Protein AF-A0A3D4MI72-F1 (afdb_monomer_lite)

Foldseek 3Di:
DDPVVVQQCVQQVVLVLCLVVLLVLLLQCQCVPVVDDRPDGDPVSVVLNVVSNVLSVVPPSSGNDDDPVPDPDDSDDPVSVVVSVVSCVRSLVVVCVVPVVSSVVVVVSNVVVVVVVVVVVVVVVD

Sequence (126 aa):
MTKEERKQKRELKHWNQEVKLIPKMIEIYCHGHHHTKKKELCPECQELKEYSLYRLSKCPFKVNKGFCSFCKIHCYKPDMREKIKDVMRYSGPRMTFTHPIFSISHVVQMIKYKKSLKRKETEKND

Structure (mmCIF, N/CA/C/O backbone):
data_AF-A0A3D4MI72-F1
#
_entry.id   AF-A0A3D4MI72-F1
#
loop_
_atom_site.group_PDB
_atom_site.id
_atom_site.type_symbol
_atom_site.label_atom_id
_atom_site.label_alt_id
_atom_site.label_comp_id
_atom_site.label_asym_id
_atom_site.label_entity_id
_atom_site.label_seq_id
_atom_site.pdbx_PDB_ins_code
_atom_site.Cartn_x
_atom_site.Cartn_y
_atom_site.Cartn_z
_atom_site.occupancy
_atom_site.B_iso_or_equiv
_atom_site.auth_seq_id
_atom_site.auth_comp_id
_atom_site.auth_asym_id
_atom_site.auth_atom_id
_atom_site.pdbx_PDB_model_num
ATOM 1 N N . MET A 1 1 ? -5.133 27.072 9.602 1.00 65.25 1 MET A N 1
ATOM 2 C CA . MET A 1 1 ? -5.599 25.670 9.624 1.00 65.25 1 MET A CA 1
ATOM 3 C C . MET A 1 1 ? -6.589 25.490 10.769 1.00 65.25 1 MET A C 1
ATOM 5 O O . MET A 1 1 ? -6.165 25.570 11.925 1.00 65.25 1 MET A O 1
ATOM 9 N N . THR A 1 2 ? -7.872 25.328 10.453 1.00 86.62 2 THR A N 1
ATOM 10 C CA . THR A 1 2 ? -9.004 25.242 11.392 1.00 86.62 2 THR A CA 1
ATOM 11 C C . THR A 1 2 ? -8.962 23.952 12.224 1.00 86.62 2 THR A C 1
ATOM 13 O O . THR A 1 2 ? -8.171 23.035 11.958 1.00 86.62 2 THR A O 1
ATOM 16 N N . LYS A 1 3 ? -9.770 23.871 13.290 1.00 81.38 3 LYS A N 1
ATOM 17 C CA . LYS A 1 3 ? -9.851 22.664 14.136 1.00 81.38 3 LYS A CA 1
ATOM 18 C C . LYS A 1 3 ? -10.396 21.474 13.335 1.00 81.38 3 LYS A C 1
ATOM 20 O O . LYS A 1 3 ? -9.920 20.349 13.496 1.00 81.38 3 LYS A O 1
ATOM 25 N N . GLU A 1 4 ? -11.312 21.747 12.420 1.00 80.31 4 GLU A N 1
ATOM 26 C CA . GLU A 1 4 ? -11.986 20.813 11.525 1.00 80.31 4 GLU A CA 1
ATOM 27 C C . GLU A 1 4 ? -11.001 20.238 10.496 1.00 80.31 4 GLU A C 1
ATOM 29 O O . GLU A 1 4 ? -10.901 19.020 10.348 1.00 80.31 4 GLU A O 1
ATOM 34 N N . GLU A 1 5 ? -10.165 21.083 9.885 1.00 80.19 5 GLU A N 1
ATOM 35 C CA . GLU A 1 5 ? -9.093 20.652 8.974 1.00 80.19 5 GLU A CA 1
ATOM 36 C C . GLU A 1 5 ? -8.050 19.775 9.686 1.00 80.19 5 GLU A C 1
ATOM 38 O O . GLU A 1 5 ? -7.582 18.766 9.150 1.00 80.19 5 GLU A O 1
ATOM 43 N N . ARG A 1 6 ? -7.687 20.124 10.931 1.00 79.06 6 ARG A N 1
ATOM 44 C CA . ARG A 1 6 ? -6.776 19.315 11.763 1.00 79.06 6 ARG A CA 1
ATOM 45 C C . ARG A 1 6 ? -7.364 17.935 12.062 1.00 79.06 6 ARG A C 1
ATOM 47 O O . ARG A 1 6 ? -6.614 16.956 12.057 1.00 79.06 6 ARG A O 1
ATOM 54 N N . LYS A 1 7 ? -8.672 17.851 12.318 1.00 79.94 7 LYS A N 1
ATOM 55 C CA . LYS A 1 7 ? -9.393 16.596 12.570 1.00 79.94 7 LYS A CA 1
ATOM 56 C C . LYS A 1 7 ? -9.433 15.724 11.314 1.00 79.94 7 LYS A C 1
ATOM 58 O O . LYS A 1 7 ? -8.932 14.603 11.352 1.00 79.94 7 LYS A O 1
ATOM 63 N N . GLN A 1 8 ? -9.874 16.273 10.184 1.00 77.69 8 GLN A N 1
ATOM 64 C CA . GLN A 1 8 ? -9.909 15.553 8.906 1.00 77.69 8 GLN A CA 1
ATOM 65 C C . GLN A 1 8 ? -8.521 15.046 8.487 1.00 77.69 8 GLN A C 1
ATOM 67 O O . GLN A 1 8 ? -8.362 13.889 8.096 1.00 77.69 8 GLN A O 1
ATOM 72 N N . LYS A 1 9 ? -7.469 15.863 8.644 1.00 79.50 9 LYS A N 1
ATOM 73 C CA . LYS A 1 9 ? -6.086 15.452 8.342 1.00 79.50 9 LYS A CA 1
ATOM 74 C C . LYS A 1 9 ? -5.623 14.261 9.187 1.00 79.50 9 LYS A C 1
ATOM 76 O O . LYS A 1 9 ? -4.867 13.424 8.691 1.00 79.50 9 LYS A O 1
ATOM 81 N N . ARG A 1 10 ? -6.047 14.179 10.454 1.00 79.44 10 ARG A N 1
ATOM 82 C CA . ARG A 1 10 ? -5.745 13.041 11.340 1.00 79.44 10 ARG A CA 1
ATOM 83 C C . ARG A 1 10 ? -6.486 11.785 10.891 1.00 79.44 10 ARG A C 1
ATOM 85 O O . ARG A 1 10 ? -5.862 10.734 10.792 1.00 79.44 10 ARG A O 1
ATOM 92 N N . GLU A 1 11 ? -7.767 11.905 10.563 1.00 83.06 11 GLU A N 1
ATOM 93 C CA . GLU A 1 11 ? -8.613 10.774 10.165 1.00 83.06 11 GLU A CA 1
ATOM 94 C C . GLU A 1 11 ? -8.221 10.193 8.794 1.00 83.06 11 GLU A C 1
ATOM 96 O O . GLU A 1 11 ? -8.284 8.980 8.597 1.00 83.06 11 GLU A O 1
ATOM 101 N N . LEU A 1 12 ? -7.753 11.031 7.859 1.00 84.50 12 LEU A N 1
ATOM 102 C CA . LEU A 1 12 ? -7.258 10.603 6.541 1.00 84.50 12 LEU A CA 1
ATOM 103 C C . LEU A 1 12 ? -5.769 10.223 6.544 1.00 84.50 12 LEU A C 1
ATOM 105 O O . LEU A 1 12 ? -5.228 9.855 5.499 1.00 84.50 12 LEU A O 1
ATOM 109 N N . LYS A 1 13 ? -5.071 10.318 7.682 1.00 83.88 13 LYS A N 1
ATOM 110 C CA . LYS A 1 13 ? -3.613 10.132 7.751 1.00 83.88 13 LYS A CA 1
ATOM 111 C C . LYS A 1 13 ? -3.168 8.793 7.159 1.00 83.88 13 LYS A C 1
ATOM 113 O O . LYS A 1 13 ? -2.264 8.779 6.328 1.00 83.88 13 LYS A O 1
ATOM 118 N N . HIS A 1 14 ? -3.803 7.692 7.557 1.00 81.56 14 HIS A N 1
ATOM 119 C CA . HIS A 1 14 ? -3.431 6.357 7.078 1.00 81.56 14 HIS A CA 1
ATOM 120 C C . HIS A 1 14 ? -3.760 6.166 5.596 1.00 81.56 14 HIS A C 1
ATOM 122 O O . HIS A 1 14 ? -2.937 5.647 4.848 1.00 81.56 14 HIS A O 1
ATOM 128 N N . TRP A 1 15 ? -4.912 6.665 5.138 1.00 86.94 15 TRP A N 1
ATOM 129 C CA . TRP A 1 15 ? -5.263 6.631 3.718 1.00 86.94 15 TRP A CA 1
ATOM 130 C C . TRP A 1 15 ? -4.241 7.400 2.866 1.00 86.94 15 TRP A C 1
ATOM 132 O O . TRP A 1 15 ? -3.731 6.871 1.882 1.00 86.94 15 TRP A O 1
ATOM 142 N N . ASN A 1 16 ? -3.861 8.608 3.293 1.00 87.06 16 ASN A N 1
ATOM 143 C CA . ASN A 1 16 ? -2.840 9.416 2.623 1.00 87.06 16 ASN A CA 1
ATOM 144 C C . ASN A 1 16 ? -1.469 8.724 2.587 1.00 87.06 16 ASN A C 1
ATOM 146 O O . ASN A 1 16 ? -0.724 8.883 1.620 1.00 87.06 16 ASN A O 1
ATOM 150 N N . GLN A 1 17 ? -1.117 7.982 3.640 1.00 86.00 17 GLN A N 1
ATOM 151 C CA . GLN A 1 17 ? 0.113 7.195 3.668 1.00 86.00 17 GLN A CA 1
ATOM 152 C C . GLN A 1 17 ? 0.060 6.060 2.646 1.00 86.00 17 GLN A C 1
ATOM 154 O O . GLN A 1 17 ? 0.998 5.929 1.870 1.00 86.00 17 GLN A O 1
ATOM 159 N N . GLU A 1 18 ? -1.030 5.294 2.585 1.00 86.38 18 GLU A N 1
ATOM 160 C CA . GLU A 1 18 ? -1.175 4.195 1.621 1.00 86.38 18 GLU A CA 1
ATOM 161 C C . GLU A 1 18 ? -1.155 4.679 0.165 1.00 86.38 18 GLU A C 1
ATOM 163 O O . GLU A 1 18 ? -0.467 4.083 -0.663 1.00 86.38 18 GLU A O 1
ATOM 168 N N . VAL A 1 19 ? -1.838 5.790 -0.140 1.00 89.38 19 VAL A N 1
ATOM 169 C CA . VAL A 1 19 ? -1.860 6.398 -1.486 1.00 89.38 19 VAL A CA 1
ATOM 170 C C . VAL A 1 19 ? -0.457 6.768 -1.966 1.00 89.38 19 VAL A C 1
ATOM 172 O O . VAL A 1 19 ? -0.154 6.628 -3.147 1.00 89.38 19 VAL A O 1
ATOM 175 N N . LYS A 1 20 ? 0.416 7.217 -1.059 1.00 88.75 20 LYS A N 1
ATOM 176 C CA . LYS A 1 20 ? 1.814 7.539 -1.380 1.00 88.75 20 LYS A CA 1
ATOM 177 C C . LYS A 1 20 ? 2.708 6.302 -1.396 1.00 88.75 20 LYS A C 1
ATOM 179 O O . LYS A 1 20 ? 3.645 6.227 -2.183 1.00 88.75 20 LYS A O 1
ATOM 184 N N . LEU A 1 21 ? 2.425 5.348 -0.516 1.00 88.19 21 LEU A N 1
ATOM 185 C CA . LEU A 1 21 ? 3.267 4.185 -0.290 1.00 88.19 21 LEU A CA 1
ATOM 186 C C . LEU A 1 21 ? 3.161 3.156 -1.410 1.00 88.19 21 LEU A C 1
ATOM 188 O O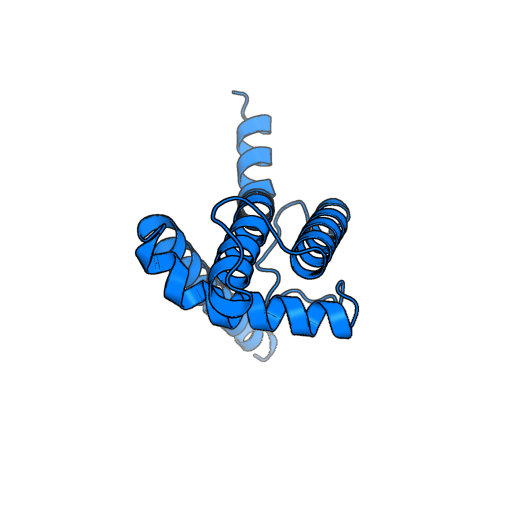 . LEU A 1 21 ? 4.189 2.696 -1.900 1.00 88.19 21 LEU A O 1
ATOM 192 N N . ILE A 1 22 ? 1.940 2.795 -1.815 1.00 90.69 22 ILE A N 1
ATOM 193 C CA . ILE A 1 22 ? 1.727 1.723 -2.794 1.00 90.69 22 ILE A CA 1
ATOM 194 C C . ILE A 1 22 ? 2.478 1.992 -4.106 1.00 90.69 22 ILE A C 1
ATOM 196 O O . ILE A 1 22 ? 3.235 1.113 -4.522 1.00 90.69 22 ILE A O 1
ATOM 200 N N . PRO A 1 23 ? 2.379 3.186 -4.728 1.00 91.88 23 PRO A N 1
ATOM 201 C CA . PRO A 1 23 ? 3.151 3.488 -5.929 1.00 91.88 23 PRO A CA 1
ATOM 202 C C . PRO A 1 23 ? 4.654 3.302 -5.725 1.00 91.88 23 PRO A C 1
ATOM 204 O O . PRO A 1 23 ? 5.319 2.725 -6.580 1.00 91.88 23 PRO A O 1
ATOM 207 N N . LYS A 1 24 ? 5.181 3.717 -4.565 1.00 90.44 24 LYS A N 1
ATOM 208 C CA . LYS A 1 24 ? 6.612 3.605 -4.282 1.00 90.44 24 LYS A CA 1
ATOM 209 C C . LYS A 1 24 ? 7.068 2.158 -4.133 1.00 90.44 24 LYS A C 1
ATOM 211 O O . LYS A 1 24 ? 8.146 1.796 -4.596 1.00 90.44 24 LYS A O 1
ATOM 216 N N . MET A 1 25 ? 6.240 1.322 -3.513 1.00 91.25 25 MET A N 1
ATOM 217 C CA . MET A 1 25 ? 6.509 -0.110 -3.412 1.00 91.25 25 MET A CA 1
ATOM 218 C C . MET A 1 25 ? 6.496 -0.780 -4.787 1.00 91.25 25 MET A C 1
ATOM 220 O O . MET A 1 25 ? 7.357 -1.617 -5.049 1.00 91.25 25 MET A O 1
ATOM 224 N N . ILE A 1 26 ? 5.573 -0.390 -5.669 1.00 93.56 26 ILE A N 1
ATOM 225 C CA . ILE A 1 26 ? 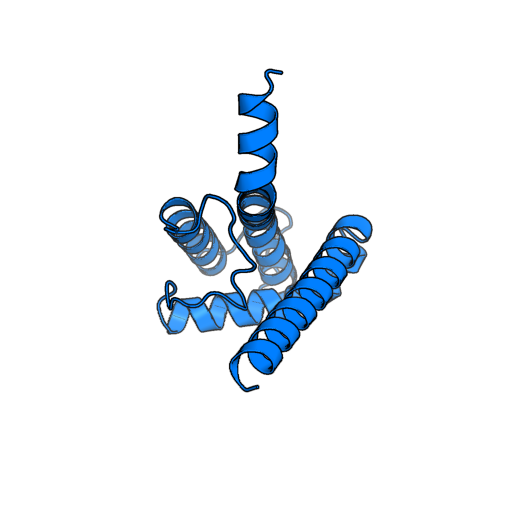5.489 -0.911 -7.040 1.00 93.56 26 ILE A CA 1
ATOM 226 C C . ILE A 1 26 ? 6.713 -0.494 -7.865 1.00 93.56 26 ILE A C 1
ATOM 228 O O . ILE A 1 26 ? 7.271 -1.327 -8.568 1.00 93.56 26 ILE A O 1
ATOM 232 N N . GLU A 1 27 ? 7.193 0.746 -7.732 1.00 91.44 27 GLU A N 1
ATOM 233 C CA . GLU A 1 27 ? 8.441 1.196 -8.374 1.00 91.44 27 GLU A CA 1
ATOM 234 C C . GLU A 1 27 ? 9.641 0.332 -7.967 1.00 91.44 27 GLU A C 1
ATOM 236 O O . GLU A 1 27 ? 10.385 -0.142 -8.823 1.00 91.44 27 GLU A O 1
ATOM 241 N N . ILE A 1 28 ? 9.816 0.088 -6.663 1.00 90.38 28 ILE A N 1
ATOM 242 C CA . ILE A 1 28 ? 10.913 -0.748 -6.147 1.00 90.38 28 ILE A CA 1
ATOM 243 C C . ILE A 1 28 ? 10.819 -2.176 -6.698 1.00 90.38 28 ILE A C 1
ATOM 245 O O . ILE A 1 28 ? 11.840 -2.759 -7.067 1.00 90.38 28 ILE A O 1
ATOM 249 N N . TYR A 1 29 ? 9.607 -2.731 -6.763 1.00 92.81 29 TYR A N 1
ATOM 250 C CA . TYR A 1 29 ? 9.374 -4.066 -7.305 1.00 92.81 29 TYR A CA 1
ATOM 251 C C . TYR A 1 29 ? 9.697 -4.125 -8.796 1.00 92.81 29 TYR A C 1
ATOM 253 O O . TYR A 1 29 ? 10.490 -4.961 -9.210 1.00 92.81 29 TYR A O 1
ATOM 261 N N . CYS A 1 30 ? 9.169 -3.190 -9.584 1.00 92.19 30 CYS A N 1
ATOM 262 C CA . CYS A 1 30 ? 9.371 -3.144 -11.028 1.00 92.19 30 CYS A CA 1
ATOM 263 C C . CYS A 1 30 ? 10.857 -3.033 -11.398 1.00 92.19 30 CYS A C 1
ATOM 265 O O . CYS A 1 30 ? 11.359 -3.822 -12.195 1.00 92.19 30 CYS A O 1
ATOM 267 N N . HIS A 1 31 ? 11.589 -2.105 -10.777 1.00 89.44 31 HIS A N 1
ATOM 268 C CA . HIS A 1 31 ? 13.017 -1.928 -11.057 1.00 89.44 31 HIS A CA 1
ATOM 269 C C . HIS A 1 31 ? 13.860 -3.122 -10.600 1.00 89.44 31 HIS A C 1
ATOM 271 O O . HIS A 1 31 ? 14.867 -3.443 -11.224 1.00 89.44 31 HIS A O 1
ATOM 277 N N . GLY A 1 32 ? 13.465 -3.772 -9.503 1.00 87.19 32 GLY A N 1
ATOM 278 C CA . GLY A 1 32 ? 14.195 -4.906 -8.950 1.00 87.19 32 GLY A CA 1
ATOM 279 C C . GLY A 1 32 ? 13.904 -6.241 -9.637 1.00 87.19 32 GLY A C 1
ATOM 280 O O . GLY A 1 32 ? 14.799 -7.072 -9.706 1.00 87.19 32 GLY A O 1
ATOM 281 N N . HIS A 1 33 ? 12.674 -6.449 -10.108 1.00 87.88 33 HIS A N 1
ATOM 282 C CA . HIS A 1 33 ? 12.208 -7.726 -10.651 1.00 87.88 33 HIS A CA 1
ATOM 283 C C . HIS A 1 33 ? 12.192 -7.750 -12.181 1.00 87.88 33 HIS A C 1
ATOM 285 O O . HIS A 1 33 ? 12.546 -8.754 -12.784 1.00 87.88 33 HIS A O 1
ATOM 291 N N . HIS A 1 34 ? 11.819 -6.635 -12.814 1.00 85.88 34 HIS A N 1
ATOM 292 C CA . HIS A 1 34 ? 11.707 -6.523 -14.272 1.00 85.88 34 HIS A CA 1
ATOM 293 C C . HIS A 1 34 ? 12.855 -5.721 -14.899 1.00 85.88 34 HIS A C 1
ATOM 295 O O . HIS A 1 34 ? 12.834 -5.455 -16.097 1.00 85.88 34 HIS A O 1
ATOM 301 N N . HIS A 1 35 ? 13.844 -5.307 -14.097 1.00 82.19 35 HIS A N 1
ATOM 302 C CA . HIS A 1 35 ? 15.030 -4.566 -14.541 1.00 82.19 35 HIS A CA 1
ATOM 303 C C . HIS A 1 35 ? 14.716 -3.315 -15.386 1.00 82.19 35 HIS A C 1
ATOM 305 O O . HIS A 1 35 ? 15.504 -2.916 -16.245 1.00 82.19 35 HIS A O 1
ATOM 311 N N . THR A 1 36 ? 13.567 -2.670 -15.150 1.00 80.81 36 THR A N 1
ATOM 312 C CA . THR A 1 36 ? 13.180 -1.474 -15.908 1.00 80.81 36 THR A CA 1
ATOM 313 C C . THR A 1 36 ? 14.094 -0.292 -15.594 1.00 80.81 36 THR A C 1
ATOM 315 O O . THR A 1 36 ? 14.590 -0.141 -14.471 1.00 80.81 36 THR A O 1
ATOM 318 N N . LYS A 1 37 ? 14.299 0.590 -16.582 1.00 77.12 37 LYS A N 1
ATOM 319 C CA . LYS A 1 37 ? 15.104 1.809 -16.420 1.00 77.12 37 LYS A CA 1
ATOM 320 C C . LYS A 1 37 ? 14.526 2.688 -15.308 1.00 77.12 37 LYS A C 1
ATOM 322 O O . LYS A 1 37 ? 13.310 2.796 -15.150 1.00 77.12 37 LYS A O 1
ATOM 327 N N . LYS A 1 38 ? 15.404 3.333 -14.529 1.00 67.94 38 LYS A N 1
ATOM 328 C CA . LYS A 1 38 ? 15.006 4.241 -13.438 1.00 67.94 38 LYS A CA 1
ATOM 329 C C . LYS A 1 38 ? 13.980 5.259 -13.961 1.00 67.94 38 LYS A C 1
ATOM 331 O O . LYS A 1 38 ? 14.304 5.994 -14.887 1.00 67.94 38 LYS A O 1
ATOM 336 N N . LYS A 1 39 ? 12.815 5.338 -13.296 1.00 71.19 39 LYS A N 1
ATOM 337 C CA . LYS A 1 39 ? 11.635 6.197 -13.577 1.00 71.19 39 LYS A CA 1
ATOM 338 C C . LYS A 1 39 ? 10.556 5.629 -14.507 1.00 71.19 39 LYS A C 1
ATOM 340 O O . LYS A 1 39 ? 9.488 6.231 -14.566 1.00 71.19 39 LYS A O 1
ATOM 345 N N . GLU A 1 40 ? 10.766 4.482 -15.147 1.00 83.62 40 GLU A N 1
ATOM 346 C CA . GLU A 1 40 ? 9.738 3.845 -15.981 1.00 83.62 40 GLU A CA 1
ATOM 347 C C . GLU A 1 40 ? 9.216 2.556 -15.334 1.00 83.62 40 GLU A C 1
ATOM 349 O O . GLU A 1 40 ? 9.983 1.684 -14.907 1.00 83.62 40 GLU A O 1
ATOM 354 N N . LEU A 1 41 ? 7.889 2.447 -15.245 1.00 89.81 41 LEU A N 1
ATOM 355 C CA . LEU A 1 41 ? 7.208 1.212 -14.867 1.00 89.81 41 LEU A CA 1
ATOM 356 C C . LEU A 1 41 ? 6.936 0.396 -16.129 1.00 89.81 41 LEU A C 1
ATOM 358 O O . LEU A 1 41 ? 6.585 0.959 -17.163 1.00 89.81 41 LEU A O 1
ATOM 362 N N . CYS A 1 42 ? 7.057 -0.928 -16.044 1.00 92.44 42 CYS A N 1
ATOM 363 C CA . CYS A 1 42 ? 6.546 -1.789 -17.105 1.00 92.44 42 CYS A CA 1
ATOM 364 C C . CYS A 1 42 ? 5.006 -1.700 -17.163 1.00 92.44 42 CYS A C 1
ATOM 366 O O . CYS A 1 42 ? 4.384 -1.347 -16.151 1.00 92.44 42 CYS A O 1
ATOM 368 N N . PRO A 1 43 ? 4.379 -2.073 -18.296 1.00 92.12 43 PRO A N 1
ATOM 369 C CA . PRO A 1 43 ? 2.926 -2.004 -18.457 1.00 92.12 43 PRO A CA 1
ATOM 370 C C . PRO A 1 43 ? 2.150 -2.701 -17.332 1.00 92.12 43 PRO A C 1
ATOM 372 O O . PRO A 1 43 ? 1.196 -2.145 -16.799 1.00 92.12 43 PRO A O 1
ATOM 375 N N . GLU A 1 44 ? 2.616 -3.870 -16.886 1.00 92.12 44 GLU A N 1
ATOM 376 C CA . GLU A 1 44 ? 1.973 -4.625 -15.807 1.00 92.12 44 GLU A CA 1
ATOM 377 C C . GLU A 1 44 ? 2.029 -3.899 -14.452 1.00 92.12 44 GLU A C 1
ATOM 379 O O . GLU A 1 44 ? 1.039 -3.816 -13.723 1.00 92.12 44 GLU A O 1
ATOM 384 N N . CYS A 1 45 ? 3.191 -3.352 -14.092 1.00 94.00 45 CYS A N 1
ATOM 385 C CA . CYS A 1 45 ? 3.346 -2.609 -12.843 1.00 94.00 45 CYS A CA 1
ATOM 386 C C . CYS A 1 45 ? 2.579 -1.283 -12.880 1.00 94.00 45 CYS A C 1
ATOM 388 O O . CYS A 1 45 ? 2.073 -0.832 -11.849 1.00 94.00 45 CYS A O 1
ATOM 390 N N . GLN A 1 46 ? 2.464 -0.667 -14.057 1.00 94.25 46 GLN A N 1
ATOM 391 C CA . GLN A 1 46 ? 1.636 0.514 -14.243 1.00 94.25 46 GLN A CA 1
ATOM 392 C C . GLN A 1 46 ? 0.147 0.192 -14.060 1.00 94.25 46 GLN A C 1
ATOM 394 O O . GLN A 1 46 ? -0.518 0.873 -13.276 1.00 94.25 46 GLN A O 1
ATOM 399 N N . GLU A 1 47 ? -0.345 -0.890 -14.666 1.00 95.19 47 GLU A N 1
ATOM 400 C CA . GLU A 1 47 ? -1.721 -1.362 -14.478 1.00 95.19 47 GLU A CA 1
ATOM 401 C C . GLU A 1 47 ? -2.012 -1.636 -12.994 1.00 95.19 47 GLU A C 1
ATOM 403 O O . GLU A 1 47 ? -3.006 -1.156 -12.443 1.00 95.19 47 GLU A O 1
ATOM 408 N N . LEU A 1 48 ? -1.105 -2.334 -12.299 1.00 95.50 48 LEU A N 1
ATOM 409 C CA . LEU A 1 48 ? -1.257 -2.620 -10.872 1.00 95.50 48 LEU A CA 1
ATOM 410 C C . LEU A 1 48 ? -1.305 -1.339 -10.028 1.00 95.50 48 LEU A C 1
ATOM 412 O O . LEU A 1 48 ? -2.085 -1.251 -9.072 1.00 95.50 48 LEU A O 1
ATOM 416 N N . LYS A 1 49 ? -0.487 -0.336 -10.364 1.00 95.25 49 LYS A N 1
ATOM 417 C CA . LYS A 1 49 ? -0.466 0.966 -9.682 1.00 95.25 49 LYS A CA 1
ATOM 418 C C . LYS A 1 49 ? -1.788 1.700 -9.866 1.00 95.25 49 LYS A C 1
ATOM 420 O O . LYS A 1 49 ? -2.373 2.145 -8.876 1.00 95.25 49 LYS A O 1
ATOM 425 N N . GLU A 1 50 ? -2.264 1.814 -11.098 1.00 95.31 50 GLU A N 1
ATOM 426 C CA . GLU A 1 50 ? -3.517 2.497 -11.426 1.00 95.31 50 GLU A CA 1
ATOM 427 C C . GLU A 1 50 ? -4.714 1.792 -10.782 1.00 95.31 50 GLU A C 1
ATOM 429 O O . GLU A 1 50 ? -5.525 2.433 -10.106 1.00 95.31 50 GLU A O 1
ATOM 434 N N . TYR A 1 51 ? -4.759 0.460 -10.868 1.00 94.81 51 TYR A N 1
ATOM 435 C CA . TYR A 1 51 ? -5.761 -0.359 -10.196 1.00 94.81 51 TYR A CA 1
ATOM 436 C C . TYR A 1 51 ? -5.765 -0.122 -8.681 1.00 94.81 51 TYR A C 1
ATOM 438 O O . TYR A 1 51 ? -6.817 0.107 -8.075 1.00 94.81 51 TYR A O 1
ATOM 446 N N . SER A 1 52 ? -4.587 -0.124 -8.056 1.00 93.75 52 SER A N 1
ATOM 447 C CA . SER A 1 52 ? -4.456 0.062 -6.611 1.00 93.75 52 SER A CA 1
ATOM 448 C C . SER A 1 52 ? -4.942 1.441 -6.160 1.00 93.75 52 SER A C 1
ATOM 450 O O . SER A 1 52 ? -5.682 1.547 -5.176 1.00 93.75 52 SER A O 1
ATOM 452 N N . LEU A 1 53 ? -4.583 2.498 -6.896 1.00 93.38 53 LEU A N 1
ATOM 453 C CA . LEU A 1 53 ? -5.032 3.868 -6.630 1.00 93.38 53 LEU A CA 1
ATOM 454 C C . LEU A 1 53 ? -6.544 4.021 -6.826 1.00 93.38 53 LEU A C 1
ATOM 456 O O . LEU A 1 53 ? -7.213 4.640 -5.995 1.00 93.38 53 LEU A O 1
ATOM 460 N N . TYR A 1 54 ? -7.102 3.394 -7.861 1.00 93.94 54 TYR A N 1
ATOM 461 C CA . TYR A 1 54 ? -8.543 3.358 -8.088 1.00 93.94 54 TYR A CA 1
ATOM 462 C C . TYR A 1 54 ? -9.293 2.656 -6.944 1.00 93.94 54 TYR A C 1
ATOM 464 O O . TYR A 1 54 ? -10.303 3.155 -6.446 1.00 93.94 54 TYR A O 1
ATOM 472 N N . ARG A 1 55 ? -8.793 1.515 -6.449 1.00 92.00 55 ARG A N 1
ATOM 473 C CA . ARG A 1 55 ? -9.403 0.842 -5.287 1.00 92.00 55 ARG A CA 1
ATOM 474 C C . ARG A 1 55 ? -9.267 1.666 -4.007 1.00 92.00 55 ARG A C 1
ATOM 476 O O . ARG A 1 55 ? -10.177 1.644 -3.176 1.00 92.00 55 ARG A O 1
ATOM 483 N N . LEU A 1 56 ? -8.160 2.390 -3.834 1.00 90.25 56 LEU A N 1
ATOM 484 C CA . LEU A 1 56 ? -7.962 3.286 -2.695 1.00 90.25 56 LEU A CA 1
ATOM 485 C C . LEU A 1 56 ? -8.914 4.484 -2.724 1.00 90.25 56 LEU A C 1
ATOM 487 O O . LEU A 1 56 ? -9.410 4.868 -1.662 1.00 90.25 56 LEU A O 1
ATOM 491 N N . SER A 1 57 ? -9.195 5.059 -3.896 1.00 90.06 57 SER A N 1
ATOM 492 C CA . SER A 1 57 ? -10.116 6.195 -4.023 1.00 90.06 57 SER A CA 1
ATOM 493 C C . SER A 1 57 ? -11.553 5.815 -3.656 1.00 90.06 57 SER A C 1
ATOM 495 O O . SER A 1 57 ? -12.244 6.600 -3.009 1.00 90.06 57 SER A O 1
ATOM 497 N N . LYS A 1 58 ? -11.960 4.578 -3.970 1.00 90.12 58 LYS A N 1
ATOM 498 C CA . LYS A 1 58 ? -13.279 4.007 -3.648 1.00 90.12 58 LYS A CA 1
ATOM 499 C C . LYS A 1 58 ? -13.341 3.264 -2.308 1.00 90.12 58 LYS A C 1
ATOM 501 O O . LYS A 1 58 ? -14.263 2.487 -2.069 1.00 90.12 58 LYS A O 1
ATOM 506 N N . CYS A 1 59 ? -12.354 3.442 -1.431 1.00 88.25 59 CYS A N 1
ATOM 507 C CA . CYS A 1 59 ? -12.322 2.727 -0.160 1.00 88.25 59 CYS A CA 1
ATOM 508 C C . CYS A 1 59 ? -13.436 3.225 0.788 1.00 88.25 59 CYS A C 1
ATOM 510 O O . CYS A 1 59 ? -13.442 4.412 1.118 1.00 88.25 59 CYS A O 1
ATOM 512 N N . PRO A 1 60 ? -14.315 2.343 1.309 1.00 85.88 60 PRO A N 1
ATOM 513 C CA . PRO A 1 60 ? -15.384 2.750 2.228 1.00 85.88 60 PRO A CA 1
ATOM 514 C C . PRO A 1 60 ? -14.844 3.217 3.588 1.00 85.88 60 PRO A C 1
ATOM 516 O O . PRO A 1 60 ? -15.474 4.009 4.276 1.00 85.88 60 PRO A O 1
ATOM 519 N N . PHE A 1 61 ? -13.641 2.774 3.961 1.00 84.62 61 PHE A N 1
ATOM 520 C CA . PHE A 1 61 ? -12.988 3.110 5.228 1.00 84.62 61 PHE A CA 1
ATOM 521 C C . PHE A 1 61 ? -12.051 4.319 5.118 1.00 84.62 61 PHE A C 1
ATOM 523 O O . PHE A 1 61 ? -11.125 4.433 5.911 1.00 84.62 61 PHE A O 1
ATOM 530 N N . LYS A 1 62 ? -12.214 5.188 4.108 1.00 80.06 62 LYS A N 1
ATOM 531 C CA . LYS A 1 62 ? -11.301 6.317 3.831 1.00 80.06 62 LYS A CA 1
ATOM 532 C C . LYS A 1 62 ? -11.008 7.167 5.078 1.00 80.06 62 LYS A C 1
ATOM 534 O O . LYS A 1 62 ? -9.859 7.541 5.304 1.00 80.06 62 LYS A O 1
ATOM 539 N N . VAL A 1 63 ? -12.035 7.425 5.886 1.00 81.25 63 VAL A N 1
ATOM 540 C CA . VAL A 1 63 ? -11.950 8.113 7.181 1.00 81.25 63 VAL A CA 1
ATOM 541 C C . VAL A 1 63 ? -11.679 7.071 8.270 1.00 81.25 63 VAL A C 1
ATOM 543 O O . VAL A 1 63 ? -12.415 6.095 8.381 1.00 81.25 63 VAL A O 1
ATOM 546 N N . ASN A 1 64 ? -10.625 7.267 9.069 1.00 75.75 64 ASN A N 1
ATOM 547 C CA . ASN A 1 64 ? -10.178 6.327 10.109 1.00 75.75 64 ASN A CA 1
ATOM 548 C C . ASN A 1 64 ? -9.789 4.937 9.579 1.00 75.75 64 ASN A C 1
ATOM 550 O O . ASN A 1 64 ? -9.964 3.916 10.250 1.00 75.75 64 ASN A O 1
ATOM 554 N N . LYS A 1 65 ? -9.211 4.902 8.375 1.00 79.38 65 LYS A N 1
ATOM 555 C CA . LYS A 1 65 ? -8.718 3.667 7.766 1.00 79.38 65 LYS A CA 1
ATOM 556 C C . LYS A 1 65 ? -7.657 2.995 8.643 1.00 79.38 65 LYS A C 1
ATOM 558 O O . LYS A 1 65 ? -6.736 3.653 9.122 1.00 79.38 65 LYS A O 1
ATOM 563 N N . GLY A 1 66 ? -7.760 1.678 8.819 1.00 81.06 66 GLY A N 1
ATOM 564 C CA . GLY A 1 66 ? -6.650 0.842 9.288 1.00 81.06 66 GLY A CA 1
ATOM 565 C C . GLY A 1 66 ? -5.659 0.522 8.164 1.00 81.06 66 GLY A C 1
ATOM 566 O O . GLY A 1 66 ? -5.683 1.139 7.104 1.00 81.06 66 GLY A O 1
ATOM 567 N N . PHE A 1 67 ? -4.816 -0.485 8.374 1.00 82.25 67 PHE A N 1
ATOM 568 C CA . PHE A 1 67 ? -3.934 -1.007 7.326 1.00 82.25 67 PHE A CA 1
ATOM 569 C C . PHE A 1 67 ? -4.695 -1.942 6.378 1.00 82.25 67 PHE A C 1
ATOM 571 O O . PHE A 1 67 ? -5.423 -2.826 6.837 1.00 82.25 67 PHE A O 1
ATOM 578 N N . CYS A 1 68 ? -4.466 -1.822 5.065 1.00 82.06 68 CYS A N 1
ATOM 579 C CA . CYS A 1 68 ? -5.051 -2.721 4.060 1.00 82.06 68 CYS A CA 1
ATOM 580 C C . CYS A 1 68 ? -4.800 -4.215 4.326 1.00 82.06 68 CYS A C 1
ATOM 582 O O . CYS A 1 68 ? -5.673 -5.031 4.038 1.00 82.06 68 CYS A O 1
ATOM 584 N N . SER A 1 69 ? -3.652 -4.577 4.905 1.00 80.19 69 SER A N 1
ATOM 585 C CA . SER A 1 69 ? -3.296 -5.966 5.232 1.00 80.19 69 SER A CA 1
ATOM 586 C C . SER A 1 69 ? -4.199 -6.613 6.289 1.00 80.19 69 SER A C 1
ATOM 588 O O . SER A 1 69 ? -4.303 -7.834 6.326 1.00 80.19 69 SER A O 1
ATOM 590 N N . PHE A 1 70 ? -4.870 -5.806 7.115 1.00 81.31 70 PHE A N 1
ATOM 591 C CA . PHE A 1 70 ? -5.828 -6.252 8.135 1.00 81.31 70 PHE A CA 1
ATOM 592 C C . PHE A 1 70 ? -7.257 -5.799 7.813 1.00 81.31 70 PHE A C 1
ATOM 594 O O . PHE A 1 70 ? -8.119 -5.742 8.692 1.00 81.31 70 PHE A O 1
ATOM 601 N N . CYS A 1 71 ? -7.511 -5.404 6.565 1.00 84.81 71 CYS A N 1
ATOM 602 C CA . CYS A 1 71 ? -8.822 -4.931 6.164 1.00 84.81 71 CYS A CA 1
ATOM 603 C C . CYS A 1 71 ? -9.838 -6.077 6.207 1.00 84.81 71 CYS A C 1
ATOM 605 O O . CYS A 1 71 ? -9.576 -7.171 5.714 1.00 84.81 71 CYS A O 1
ATOM 607 N N . LYS A 1 72 ? -11.026 -5.799 6.752 1.00 81.88 72 LYS A N 1
ATOM 608 C CA . LYS A 1 72 ? -12.107 -6.788 6.886 1.00 81.88 72 LYS A CA 1
ATOM 609 C C . LYS A 1 72 ? -12.766 -7.156 5.554 1.00 81.88 72 LYS A C 1
ATOM 611 O O . LYS A 1 72 ? -13.452 -8.165 5.482 1.00 81.88 72 LYS A O 1
ATOM 616 N N . ILE A 1 73 ? -12.594 -6.330 4.518 1.00 85.88 73 ILE A N 1
ATOM 617 C CA . ILE A 1 73 ? -13.219 -6.542 3.208 1.00 85.88 73 ILE A CA 1
ATOM 618 C C . ILE A 1 73 ? -12.205 -7.004 2.173 1.00 85.88 73 ILE A C 1
ATOM 620 O O . ILE A 1 73 ? -11.037 -6.607 2.164 1.00 85.88 73 ILE A O 1
ATOM 624 N N . HIS A 1 74 ? -12.698 -7.777 1.219 1.00 84.25 74 HIS A N 1
ATOM 625 C CA . HIS A 1 74 ? -11.940 -8.234 0.073 1.00 84.25 74 HIS A CA 1
ATOM 626 C C . HIS A 1 74 ? -12.156 -7.309 -1.124 1.00 84.25 74 HIS A C 1
ATOM 628 O O . HIS A 1 74 ? -12.992 -7.560 -1.981 1.00 84.25 74 HIS A O 1
ATOM 634 N N . CYS A 1 75 ? -11.405 -6.205 -1.170 1.00 87.19 75 CYS A N 1
ATOM 635 C CA . CYS A 1 75 ? -11.566 -5.205 -2.226 1.00 87.19 75 CYS A CA 1
ATOM 636 C C . CYS A 1 75 ? -10.744 -5.488 -3.496 1.00 87.19 75 CYS A C 1
ATOM 638 O O . CYS A 1 75 ? -11.126 -5.040 -4.567 1.00 87.19 75 CYS A O 1
ATOM 640 N N . TYR A 1 76 ? -9.631 -6.214 -3.419 1.00 89.69 76 TYR A N 1
ATOM 641 C CA . TYR A 1 76 ? -8.846 -6.558 -4.612 1.00 89.69 76 TYR A CA 1
ATOM 642 C C . TYR A 1 76 ? -9.405 -7.820 -5.266 1.00 89.69 76 TYR A C 1
ATOM 644 O O . TYR A 1 76 ? -9.763 -8.758 -4.544 1.00 89.69 76 TYR A O 1
ATOM 652 N N . LYS A 1 77 ? -9.417 -7.846 -6.607 1.00 92.62 77 LYS A N 1
ATOM 653 C CA . LYS A 1 77 ? -9.579 -9.081 -7.389 1.00 92.62 77 LYS A CA 1
ATOM 654 C C . LYS A 1 77 ? -8.493 -10.092 -6.971 1.00 92.62 77 LYS A C 1
ATOM 656 O O . LYS A 1 77 ? -7.401 -9.634 -6.627 1.00 92.62 77 LYS A O 1
ATOM 661 N N . PRO A 1 78 ? -8.767 -11.409 -6.985 1.00 92.38 78 PRO A N 1
ATOM 662 C CA . PRO A 1 78 ? -7.806 -12.432 -6.562 1.00 92.38 78 PRO A CA 1
ATOM 663 C C . PRO A 1 78 ? -6.425 -12.273 -7.214 1.00 92.38 78 PRO A C 1
ATOM 665 O O . PRO A 1 78 ? -5.450 -12.083 -6.495 1.00 92.38 78 PRO A O 1
ATOM 668 N N . ASP A 1 79 ? -6.366 -12.165 -8.540 1.00 92.50 79 ASP A N 1
ATOM 669 C CA . ASP A 1 79 ? -5.098 -12.059 -9.277 1.00 92.50 79 ASP A CA 1
ATOM 670 C C . ASP A 1 79 ? -4.315 -10.792 -8.892 1.00 92.50 79 ASP A C 1
ATOM 672 O O . ASP A 1 79 ? -3.136 -10.828 -8.550 1.00 92.50 79 ASP A O 1
ATOM 676 N N . MET A 1 80 ? -4.997 -9.642 -8.842 1.00 92.62 80 MET A N 1
ATOM 677 C CA . MET A 1 80 ? -4.382 -8.368 -8.440 1.00 92.62 80 MET A CA 1
ATOM 678 C C . MET A 1 80 ? -3.950 -8.366 -6.969 1.00 92.62 80 MET A C 1
ATOM 680 O O . MET A 1 80 ? -3.016 -7.656 -6.588 1.00 92.62 80 MET A O 1
ATOM 684 N N . ARG A 1 81 ? -4.640 -9.134 -6.117 1.00 91.81 81 ARG A N 1
ATOM 685 C CA . ARG A 1 81 ? -4.283 -9.297 -4.706 1.00 91.81 81 ARG A CA 1
ATOM 686 C C . ARG A 1 81 ? -2.972 -10.059 -4.561 1.00 91.81 81 ARG A C 1
ATOM 688 O O . ARG A 1 81 ? -2.195 -9.723 -3.672 1.00 91.81 81 ARG A O 1
ATOM 695 N N . GLU A 1 82 ? -2.748 -11.085 -5.365 1.00 92.56 82 GLU A N 1
ATOM 696 C CA . GLU A 1 82 ? -1.493 -11.836 -5.332 1.00 92.56 82 GLU A CA 1
ATOM 697 C C . GLU A 1 82 ? -0.337 -10.950 -5.788 1.00 92.56 82 GLU A C 1
ATOM 699 O O . GLU A 1 82 ? 0.603 -10.746 -5.020 1.00 92.56 82 GLU A O 1
ATOM 704 N N . LYS A 1 83 ? -0.504 -10.249 -6.915 1.00 93.69 83 LYS A N 1
ATOM 705 C CA . LYS A 1 83 ? 0.495 -9.290 -7.411 1.00 93.69 83 LYS A CA 1
ATOM 706 C C . LYS A 1 83 ? 0.881 -8.238 -6.369 1.00 93.69 83 LYS A C 1
ATOM 708 O O . LYS A 1 83 ? 2.062 -8.004 -6.116 1.00 93.69 83 LYS A O 1
ATOM 713 N N . ILE A 1 84 ? -0.096 -7.604 -5.708 1.00 92.88 84 ILE A N 1
ATOM 714 C CA . ILE A 1 84 ? 0.224 -6.587 -4.692 1.00 92.88 84 ILE A CA 1
ATOM 715 C C . ILE A 1 84 ? 0.868 -7.194 -3.438 1.00 92.88 84 ILE A C 1
ATOM 717 O O . ILE A 1 84 ? 1.682 -6.531 -2.795 1.00 92.88 84 ILE A O 1
ATOM 721 N N . LYS A 1 85 ? 0.546 -8.444 -3.077 1.00 91.56 85 LYS A N 1
ATOM 722 C CA . LYS A 1 85 ? 1.221 -9.144 -1.974 1.00 91.56 85 LYS A CA 1
ATOM 723 C C . LYS A 1 85 ? 2.687 -9.398 -2.303 1.00 91.56 85 LYS A C 1
ATOM 725 O O . LYS A 1 85 ? 3.528 -9.171 -1.433 1.00 91.56 85 LYS A O 1
ATOM 730 N N . ASP A 1 86 ? 2.995 -9.792 -3.533 1.00 93.19 86 ASP A N 1
ATOM 731 C CA . ASP A 1 86 ? 4.374 -10.006 -3.974 1.00 93.19 86 ASP A CA 1
ATOM 732 C C . ASP A 1 86 ? 5.168 -8.702 -3.974 1.00 93.19 86 ASP A C 1
ATOM 734 O O . ASP A 1 86 ? 6.258 -8.642 -3.399 1.00 93.19 86 ASP A O 1
ATOM 738 N N . VAL A 1 87 ? 4.566 -7.616 -4.471 1.00 93.69 87 VAL A N 1
ATOM 739 C CA . VAL A 1 87 ? 5.121 -6.261 -4.349 1.00 93.69 87 VAL A CA 1
ATOM 740 C C . VAL A 1 87 ? 5.379 -5.905 -2.884 1.00 93.69 87 VAL A C 1
ATOM 742 O O . VAL A 1 87 ? 6.464 -5.435 -2.539 1.00 93.69 87 VAL A O 1
ATOM 745 N N . MET A 1 88 ? 4.410 -6.132 -1.991 1.00 89.62 88 MET A N 1
ATOM 746 C CA . MET A 1 88 ? 4.571 -5.822 -0.569 1.00 89.62 88 MET A CA 1
ATOM 747 C C . MET A 1 88 ? 5.707 -6.627 0.075 1.00 89.62 88 MET A C 1
ATOM 749 O O . MET A 1 88 ? 6.514 -6.060 0.816 1.00 89.62 88 MET A O 1
ATOM 753 N N . ARG A 1 89 ? 5.792 -7.928 -0.230 1.00 90.56 89 ARG A N 1
ATOM 754 C CA . ARG A 1 89 ? 6.814 -8.851 0.284 1.00 90.56 89 ARG A CA 1
ATOM 755 C C . ARG A 1 89 ? 8.209 -8.488 -0.215 1.00 90.56 89 ARG A C 1
ATOM 757 O O . ARG A 1 89 ? 9.160 -8.517 0.562 1.00 90.56 89 ARG A O 1
ATOM 764 N N . TYR A 1 90 ? 8.332 -8.130 -1.488 1.00 91.00 90 TYR A N 1
ATOM 765 C CA . TYR A 1 90 ? 9.606 -7.783 -2.104 1.00 91.00 90 TYR A CA 1
ATOM 766 C C . TYR A 1 90 ? 10.100 -6.397 -1.679 1.00 91.00 90 TYR A C 1
ATOM 768 O O . TYR A 1 90 ? 11.259 -6.233 -1.283 1.00 91.00 90 TYR A O 1
ATOM 776 N N . SER A 1 91 ? 9.220 -5.399 -1.747 1.00 90.00 91 SER A N 1
ATOM 777 C CA . SER A 1 91 ? 9.583 -3.996 -1.553 1.00 90.00 91 SER A CA 1
ATOM 778 C C . SER A 1 91 ? 9.638 -3.597 -0.084 1.00 90.00 91 SER A C 1
ATOM 780 O O . SER A 1 91 ? 10.380 -2.681 0.254 1.00 90.00 91 SER A O 1
ATOM 782 N N . GLY A 1 92 ? 8.914 -4.284 0.808 1.00 84.50 92 GLY A N 1
ATOM 783 C CA . GLY A 1 92 ? 8.895 -3.986 2.244 1.00 84.50 92 GLY A CA 1
ATOM 784 C C . GLY A 1 92 ? 10.296 -3.927 2.875 1.00 84.50 92 GLY A C 1
ATOM 785 O O . GLY A 1 92 ? 10.677 -2.863 3.366 1.00 84.50 92 GLY A O 1
ATOM 786 N N . PRO A 1 93 ? 11.097 -5.009 2.812 1.00 85.56 93 PRO A N 1
ATOM 787 C CA . PRO A 1 93 ? 12.468 -5.020 3.327 1.00 85.56 93 PRO A CA 1
ATOM 788 C C . PRO A 1 93 ? 13.416 -4.085 2.575 1.00 85.56 93 PRO A C 1
ATOM 790 O O . PRO A 1 93 ? 14.386 -3.624 3.154 1.00 85.56 93 PRO A O 1
ATOM 793 N N . ARG A 1 94 ? 13.155 -3.799 1.293 1.00 87.25 94 ARG A N 1
ATOM 794 C CA . ARG A 1 94 ? 14.031 -2.967 0.449 1.00 87.25 94 ARG A CA 1
ATOM 795 C C . ARG A 1 94 ? 13.807 -1.472 0.639 1.00 87.25 94 ARG A C 1
ATOM 797 O O . ARG A 1 94 ? 14.706 -0.669 0.409 1.00 87.25 94 ARG A O 1
ATOM 804 N N . MET A 1 95 ? 12.622 -1.089 1.097 1.00 85.44 95 MET A N 1
ATOM 805 C CA . MET A 1 95 ? 12.276 0.305 1.333 1.00 85.44 95 MET A CA 1
ATOM 806 C C . MET A 1 95 ? 13.009 0.905 2.537 1.00 85.44 95 MET A C 1
ATOM 808 O O . MET A 1 95 ? 13.090 2.126 2.636 1.00 85.44 95 MET A O 1
ATOM 812 N N . THR A 1 96 ? 13.592 0.078 3.410 1.00 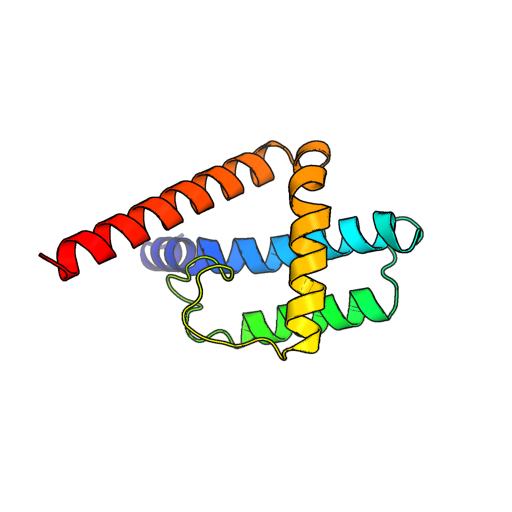81.94 96 THR A N 1
ATOM 813 C CA . THR A 1 96 ? 14.488 0.541 4.481 1.00 81.94 96 THR A CA 1
ATOM 814 C C . THR A 1 96 ? 15.756 1.185 3.930 1.00 81.94 96 THR A C 1
ATOM 816 O O . THR A 1 96 ? 16.234 2.147 4.519 1.00 81.94 96 THR A O 1
ATOM 819 N N . PHE A 1 97 ? 16.254 0.738 2.775 1.00 81.06 97 PHE A N 1
ATOM 820 C CA . PHE A 1 97 ? 17.436 1.327 2.145 1.00 81.06 97 PHE A CA 1
ATOM 821 C C . PHE A 1 97 ? 17.133 2.668 1.472 1.00 81.06 97 PHE A C 1
ATOM 823 O O . PHE A 1 97 ? 17.971 3.561 1.470 1.00 81.06 97 PHE A O 1
ATOM 830 N N . THR A 1 98 ? 15.930 2.839 0.916 1.00 74.56 98 THR A N 1
ATOM 831 C CA . THR A 1 98 ? 15.550 4.079 0.218 1.00 74.56 98 THR A CA 1
ATOM 832 C C . THR A 1 98 ? 14.905 5.113 1.140 1.00 74.56 98 THR A C 1
ATOM 834 O O . THR A 1 98 ? 15.098 6.313 0.970 1.00 74.56 98 THR A O 1
ATOM 837 N N . HIS A 1 99 ? 14.092 4.661 2.098 1.00 76.81 99 HIS A N 1
ATOM 838 C CA . HIS A 1 99 ? 13.257 5.494 2.967 1.00 76.81 99 HIS A CA 1
ATOM 839 C C . HIS A 1 99 ? 13.204 4.937 4.407 1.00 76.81 99 HIS A C 1
ATOM 841 O O . HIS A 1 99 ? 12.115 4.624 4.904 1.00 76.81 99 HIS A O 1
ATOM 847 N N . PRO A 1 100 ? 14.353 4.855 5.108 1.00 78.25 100 PRO A N 1
ATOM 848 C CA . PRO A 1 100 ? 14.495 4.147 6.387 1.00 78.25 100 PRO A CA 1
ATOM 849 C C . PRO A 1 100 ? 13.512 4.617 7.463 1.00 78.25 100 PRO A C 1
ATOM 851 O O . PRO A 1 100 ? 12.841 3.811 8.111 1.00 78.25 100 PRO A O 1
ATOM 854 N N . ILE A 1 101 ? 13.372 5.935 7.623 1.00 81.62 101 ILE A N 1
ATOM 855 C CA . ILE A 1 101 ? 12.509 6.539 8.648 1.00 81.62 101 ILE A CA 1
ATOM 856 C C . ILE A 1 101 ? 11.041 6.157 8.412 1.00 81.62 101 ILE A C 1
ATOM 858 O O . ILE A 1 101 ? 10.324 5.781 9.343 1.00 81.62 101 ILE A O 1
ATOM 862 N N . PHE A 1 102 ? 10.589 6.230 7.157 1.00 76.69 102 PHE A N 1
ATOM 863 C CA . PHE A 1 102 ? 9.208 5.922 6.801 1.00 76.69 102 PHE A CA 1
ATOM 864 C C . PHE A 1 102 ? 8.909 4.430 6.979 1.00 76.69 102 PHE A C 1
ATOM 866 O O . PHE A 1 102 ? 7.905 4.083 7.601 1.00 76.69 102 PHE A O 1
ATOM 873 N N . SER A 1 103 ? 9.778 3.548 6.477 1.00 78.94 103 SER A N 1
ATOM 874 C CA . SER A 1 103 ? 9.572 2.098 6.551 1.00 78.94 103 SER A CA 1
ATOM 875 C C . SER A 1 103 ? 9.553 1.594 7.992 1.00 78.94 103 SER A C 1
ATOM 877 O O . SER A 1 103 ? 8.655 0.837 8.355 1.00 78.94 103 SER A O 1
ATOM 879 N N . ILE A 1 104 ? 10.483 2.053 8.838 1.00 81.38 104 ILE A N 1
ATOM 880 C CA . ILE A 1 104 ? 10.540 1.645 10.250 1.00 81.38 104 ILE A CA 1
ATOM 881 C C . ILE A 1 104 ? 9.284 2.129 10.978 1.00 81.38 104 ILE A C 1
ATOM 883 O O . ILE A 1 104 ? 8.602 1.342 11.636 1.00 81.38 104 ILE A O 1
ATOM 887 N N . SER A 1 105 ? 8.920 3.403 10.804 1.00 80.94 105 SER A N 1
ATOM 888 C CA . SER A 1 105 ? 7.708 3.968 11.404 1.00 80.94 105 SER A CA 1
ATOM 889 C C . SER A 1 105 ? 6.442 3.227 10.963 1.00 80.94 105 SER A C 1
ATOM 891 O O . SER A 1 105 ? 5.563 2.955 11.785 1.00 80.94 105 SER A O 1
ATOM 893 N N . HIS A 1 106 ? 6.340 2.863 9.682 1.00 80.38 106 HIS A N 1
ATOM 894 C CA . HIS A 1 106 ? 5.218 2.094 9.149 1.00 80.38 106 HIS A CA 1
ATOM 895 C C . HIS A 1 106 ? 5.145 0.695 9.773 1.00 80.38 106 HIS A C 1
ATOM 897 O O . HIS A 1 106 ? 4.082 0.286 10.239 1.00 80.38 106 HIS A O 1
ATOM 903 N N . VAL A 1 107 ? 6.263 -0.036 9.825 1.00 81.25 107 VAL A N 1
ATOM 904 C CA . VAL A 1 107 ? 6.316 -1.384 10.415 1.00 81.25 107 VAL A CA 1
ATOM 905 C C . VAL A 1 107 ? 5.949 -1.345 11.899 1.00 81.25 107 VAL A C 1
ATOM 907 O O . VAL A 1 107 ? 5.120 -2.138 12.342 1.00 81.25 107 VAL A O 1
ATOM 910 N N . VAL A 1 108 ? 6.471 -0.382 12.663 1.00 83.81 10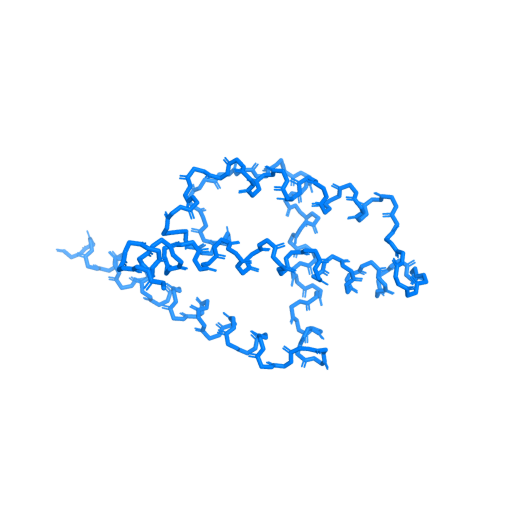8 VAL A N 1
ATOM 911 C CA . VAL A 1 108 ? 6.122 -0.212 14.083 1.00 83.81 108 VAL A CA 1
ATOM 912 C C . VAL A 1 108 ? 4.629 0.083 14.258 1.00 83.81 108 VAL A C 1
ATOM 914 O O . VAL A 1 108 ? 3.983 -0.517 15.120 1.00 83.81 108 VAL A O 1
ATOM 917 N N . GLN A 1 109 ? 4.052 0.970 13.440 1.00 83.25 109 GLN A N 1
ATOM 918 C CA . GLN A 1 109 ? 2.611 1.253 13.472 1.00 83.25 109 GLN A CA 1
ATOM 919 C C . GLN A 1 109 ? 1.785 0.007 13.124 1.00 83.25 109 GLN A C 1
ATOM 921 O O . GLN A 1 109 ? 0.788 -0.266 13.792 1.00 83.25 109 GLN A O 1
ATOM 926 N N . MET A 1 110 ? 2.229 -0.788 12.149 1.00 84.00 110 MET A N 1
ATOM 927 C CA . MET A 1 110 ? 1.583 -2.040 11.759 1.00 84.00 110 MET A CA 1
ATOM 928 C C . MET A 1 110 ? 1.605 -3.075 12.894 1.00 84.00 110 MET A C 1
ATOM 930 O O . MET A 1 110 ? 0.579 -3.688 13.189 1.00 84.00 110 MET A O 1
ATOM 934 N N . ILE A 1 111 ? 2.742 -3.242 13.580 1.00 85.00 111 ILE A N 1
ATOM 935 C CA . ILE A 1 111 ? 2.877 -4.153 14.730 1.00 85.00 111 ILE A CA 1
ATOM 936 C C . ILE A 1 111 ? 1.983 -3.697 15.890 1.00 85.00 111 ILE A C 1
ATOM 938 O O . ILE A 1 111 ? 1.258 -4.510 16.468 1.00 85.00 111 ILE A O 1
ATOM 942 N N . LYS A 1 112 ? 1.981 -2.394 16.205 1.00 85.56 112 LYS A N 1
ATOM 943 C CA . LYS A 1 112 ? 1.099 -1.816 17.232 1.00 85.56 112 LYS A CA 1
ATOM 944 C C . LYS A 1 112 ? -0.377 -2.036 16.897 1.00 85.56 112 LYS A C 1
ATOM 946 O O . LYS A 1 112 ? -1.144 -2.407 17.783 1.00 85.56 112 LYS A O 1
ATOM 951 N N . TYR A 1 113 ? -0.762 -1.865 15.632 1.00 84.62 113 TYR A N 1
ATOM 952 C CA . TYR A 1 113 ? -2.124 -2.119 15.162 1.00 84.62 113 TYR A CA 1
ATOM 953 C C . TYR A 1 113 ? -2.503 -3.600 15.278 1.00 84.62 113 TYR A C 1
ATOM 955 O O . TYR A 1 113 ? -3.560 -3.929 15.804 1.00 84.62 113 TYR A O 1
ATOM 963 N N . LYS A 1 114 ? -1.612 -4.520 14.890 1.00 84.88 114 LYS A N 1
ATOM 964 C CA . LYS A 1 114 ? -1.831 -5.964 15.074 1.00 84.88 114 LYS A CA 1
ATOM 965 C C . LYS A 1 114 ? -2.025 -6.329 16.552 1.00 84.88 114 LYS A C 1
ATOM 967 O O . LYS A 1 114 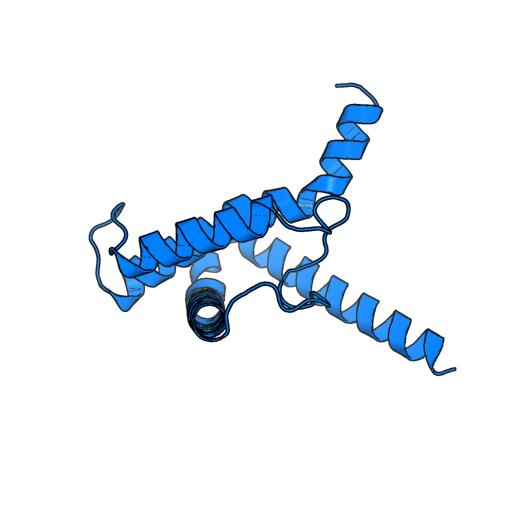? -2.909 -7.119 16.872 1.00 84.88 114 LYS A O 1
ATOM 972 N N . LYS A 1 115 ? -1.231 -5.743 17.458 1.00 85.75 115 LYS A N 1
ATOM 973 C CA . LYS A 1 115 ? -1.371 -5.955 18.909 1.00 85.75 115 LYS A CA 1
ATOM 974 C C . LYS A 1 115 ? -2.703 -5.414 19.440 1.00 85.75 115 LYS A C 1
ATOM 976 O O . LYS A 1 115 ? -3.330 -6.078 20.258 1.00 85.75 115 LYS A O 1
ATOM 981 N N . SER A 1 116 ? -3.150 -4.246 18.972 1.00 84.62 116 SER A N 1
ATOM 982 C CA . SER A 1 116 ? -4.435 -3.678 19.403 1.00 84.62 116 SER A CA 1
ATOM 983 C C . SER A 1 116 ? -5.635 -4.473 18.887 1.00 84.62 116 SER A C 1
ATOM 985 O O . SER A 1 116 ? -6.614 -4.600 19.614 1.00 84.62 116 SER A O 1
ATOM 987 N N . LEU A 1 117 ? -5.553 -5.053 17.684 1.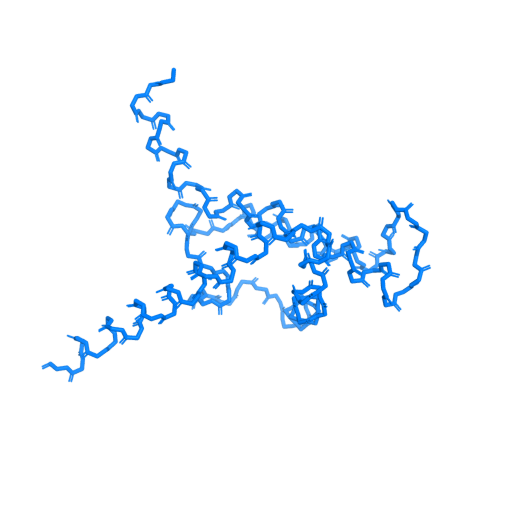00 83.94 117 LEU A N 1
ATOM 988 C CA . LEU A 1 117 ? -6.571 -5.979 17.183 1.00 83.94 117 LEU A CA 1
ATOM 989 C C . LEU A 1 117 ? -6.663 -7.243 18.046 1.00 83.94 117 LEU A C 1
ATOM 991 O O . LEU A 1 117 ? -7.760 -7.581 18.472 1.00 83.94 117 LEU A O 1
ATOM 995 N N . LYS A 1 118 ? -5.525 -7.876 18.371 1.00 83.06 118 LYS A N 1
ATOM 996 C CA . LYS A 1 118 ? -5.494 -9.062 19.247 1.00 83.06 118 LYS A CA 1
ATOM 997 C C . LYS A 1 118 ? -6.099 -8.794 20.626 1.00 83.06 118 LYS A C 1
ATOM 999 O O . LYS A 1 118 ? -6.840 -9.622 21.127 1.00 83.06 118 LYS A O 1
ATOM 1004 N N . ARG A 1 119 ? -5.807 -7.631 21.223 1.00 84.44 119 ARG A N 1
ATOM 1005 C CA . ARG A 1 119 ? -6.354 -7.257 22.538 1.00 84.44 119 ARG A CA 1
ATOM 1006 C C . ARG A 1 119 ? -7.882 -7.132 22.521 1.00 84.44 119 ARG A C 1
ATOM 1008 O O . ARG A 1 119 ? -8.549 -7.617 23.422 1.00 84.44 119 ARG A O 1
ATOM 1015 N N . LYS A 1 120 ? -8.430 -6.521 21.467 1.00 80.94 120 LYS A N 1
ATOM 1016 C CA . LYS A 1 120 ? -9.885 -6.389 21.285 1.00 80.94 120 LYS A CA 1
ATOM 1017 C C . LYS A 1 120 ? -10.578 -7.724 21.024 1.00 80.94 120 LYS A C 1
ATOM 1019 O O . LYS A 1 120 ? -11.770 -7.843 21.264 1.00 80.94 120 LYS A O 1
ATOM 1024 N N . GLU A 1 121 ? -9.857 -8.685 20.456 1.00 80.75 121 GLU A N 1
ATOM 1025 C CA . GLU A 1 121 ? -10.355 -10.040 20.232 1.00 80.75 121 GLU A CA 1
ATOM 1026 C C . GLU A 1 121 ? -10.407 -10.826 21.546 1.00 80.75 121 GLU A C 1
ATOM 1028 O O . GLU A 1 121 ? -11.428 -11.438 21.826 1.00 80.75 121 GLU A O 1
ATOM 1033 N N . THR A 1 122 ? -9.374 -10.726 22.394 1.00 77.88 122 THR A N 1
ATOM 1034 C CA . THR A 1 122 ? -9.390 -11.323 23.743 1.00 77.88 122 THR A CA 1
ATOM 1035 C C . THR A 1 122 ? -10.487 -10.725 24.626 1.00 77.88 122 THR A C 1
ATOM 1037 O O . THR A 1 122 ? -11.266 -11.475 25.185 1.00 77.88 122 THR A O 1
ATOM 1040 N N . GLU A 1 123 ? -10.654 -9.396 24.638 1.00 76.00 123 GLU A N 1
ATOM 1041 C CA . GLU A 1 123 ? -11.696 -8.699 25.424 1.00 76.00 123 GLU A CA 1
ATOM 1042 C C . GLU A 1 123 ? -13.141 -9.016 24.991 1.00 76.00 123 GLU A C 1
ATOM 1044 O O . GLU A 1 123 ? -14.078 -8.641 25.683 1.00 76.00 123 GLU A O 1
ATOM 1049 N N . LYS A 1 124 ? -13.340 -9.626 23.815 1.00 68.62 124 LYS A N 1
ATOM 1050 C CA . LYS A 1 124 ? -14.665 -10.023 23.311 1.00 68.62 124 LYS A CA 1
ATOM 1051 C C . LYS A 1 124 ? -14.964 -11.509 23.552 1.00 68.62 124 LYS A C 1
ATOM 1053 O O . LYS A 1 124 ? -16.104 -11.928 23.373 1.00 68.62 124 LYS A O 1
ATOM 1058 N N . ASN A 1 125 ? -13.932 -12.292 23.863 1.00 65.25 125 ASN A N 1
ATOM 1059 C CA . ASN A 1 125 ? -14.030 -13.725 24.131 1.00 65.25 125 ASN A CA 1
ATOM 1060 C C . ASN A 1 125 ? -14.098 -14.037 25.639 1.00 65.25 125 ASN A C 1
ATOM 1062 O O . ASN A 1 125 ? -14.371 -15.186 25.981 1.00 65.25 125 ASN A O 1
ATOM 1066 N N . ASP A 1 126 ? -13.853 -13.032 26.485 1.00 52.41 126 ASP A N 1
ATOM 1067 C CA . ASP A 1 126 ? -14.126 -13.005 27.929 1.00 52.41 126 ASP A CA 1
ATOM 1068 C C . ASP A 1 126 ? -15.512 -12.382 28.193 1.00 52.41 126 ASP A C 1
ATOM 1070 O O . ASP A 1 126 ? -16.194 -12.830 29.142 1.00 52.41 126 ASP A O 1
#

Radius of gyration: 16.13 Å; chains: 1; bounding box: 33×39×46 Å

pLDDT: mean 85.2, std 7.07, range [52.41, 95.5]

Secondary structure (DSSP, 8-state):
--HHHHHHHHHTHHHHHHHHHHHHHHHHHHHHHS-PPTT---HHHHHHHHHHHHHHHT-TT-TT---GGG-SS--S-HHHHHHHHHHHHHHHHHHHHH-HHHHHHHHHHHHHHHHHHHHHHHHHH-